Protein AF-A0A097AQQ9-F1 (afdb_monomer)

Solvent-accessible surface area (backbone atoms only — not comparable to full-atom values): 3383 Å² total; per-residue (Å²): 133,82,79,52,67,67,58,54,52,50,54,51,53,54,50,50,54,52,50,57,48,36,70,71,69,38,89,49,71,65,52,34,54,51,44,54,52,54,51,53,53,51,50,54,51,50,53,52,49,58,53,51,53,58,65,76,76,106

Secondary structure (DSSP, 8-state):
-PPPHHHHHHHHHHHHHHHHHHHHH-SSHHHHHHHHHHHHHHHHHHHHHHHHHHHH--

Structure (mmCIF, N/CA/C/O backbone):
data_AF-A0A097AQQ9-F1
#
_entry.id   AF-A0A097AQQ9-F1
#
loop_
_atom_site.group_PDB
_atom_site.id
_atom_site.type_symbol
_atom_site.label_atom_id
_atom_site.label_alt_id
_atom_site.label_comp_id
_atom_site.label_asym_id
_atom_site.label_entity_id
_atom_site.label_seq_id
_atom_site.pdbx_PDB_ins_code
_atom_site.Cartn_x
_atom_site.Cartn_y
_atom_site.Cartn_z
_atom_site.occupancy
_atom_site.B_iso_or_equiv
_atom_site.auth_seq_id
_atom_site.auth_comp_id
_atom_site.auth_asym_id
_atom_site.auth_atom_id
_atom_site.pdbx_PDB_model_num
ATOM 1 N N . MET A 1 1 ? 19.606 4.086 -16.494 1.00 45.84 1 MET A N 1
ATOM 2 C CA . MET A 1 1 ? 18.682 2.982 -16.811 1.00 45.84 1 MET A CA 1
ATOM 3 C C . MET A 1 1 ? 17.246 3.496 -16.732 1.00 45.84 1 MET A C 1
ATOM 5 O O . MET A 1 1 ? 16.855 3.967 -15.670 1.00 45.84 1 MET A O 1
ATOM 9 N N . LEU A 1 2 ? 16.497 3.474 -17.840 1.00 59.44 2 LEU A N 1
ATOM 10 C CA . LEU A 1 2 ? 15.090 3.896 -17.867 1.00 59.44 2 LEU A CA 1
ATOM 11 C C . LEU A 1 2 ? 14.211 2.806 -17.239 1.00 59.44 2 LEU A C 1
ATOM 13 O O . LEU A 1 2 ? 14.258 1.657 -17.669 1.00 59.44 2 LEU A O 1
ATOM 17 N N . LEU A 1 3 ? 13.393 3.162 -16.248 1.00 65.88 3 LEU A N 1
ATOM 18 C CA . LEU A 1 3 ? 12.229 2.344 -15.912 1.00 65.88 3 LEU A CA 1
ATOM 19 C C . LEU A 1 3 ? 11.286 2.349 -17.126 1.00 65.88 3 LEU A C 1
ATOM 21 O O . LEU A 1 3 ? 10.817 3.411 -17.528 1.00 65.88 3 LEU A O 1
ATO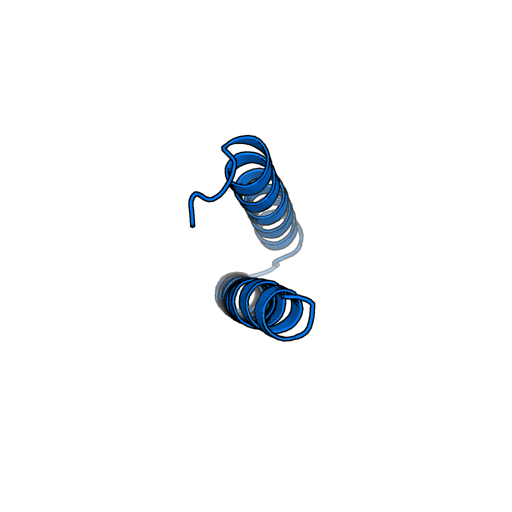M 25 N N . ASP A 1 4 ? 11.024 1.177 -17.707 1.00 83.00 4 ASP A N 1
ATOM 26 C CA . ASP A 1 4 ? 9.986 1.006 -18.733 1.00 83.00 4 ASP A CA 1
ATOM 27 C C . ASP A 1 4 ? 8.642 1.484 -18.157 1.00 83.00 4 ASP A C 1
ATOM 29 O O . ASP A 1 4 ? 8.288 1.146 -17.022 1.00 83.00 4 ASP A O 1
ATOM 33 N N . ILE A 1 5 ? 7.891 2.264 -18.934 1.00 87.31 5 ILE A N 1
ATOM 34 C CA . ILE A 1 5 ? 6.582 2.798 -18.548 1.00 87.31 5 ILE A CA 1
ATOM 35 C C . ILE A 1 5 ? 5.632 1.704 -18.042 1.00 87.31 5 ILE A C 1
ATOM 37 O O . ILE A 1 5 ? 4.883 1.937 -17.098 1.00 87.31 5 ILE A O 1
ATOM 41 N N . ARG A 1 6 ? 5.726 0.479 -18.574 1.00 86.12 6 ARG A N 1
ATOM 42 C CA . ARG A 1 6 ? 4.951 -0.679 -18.102 1.00 86.12 6 ARG A CA 1
ATOM 43 C C . ARG A 1 6 ? 5.284 -1.055 -16.661 1.00 86.12 6 ARG A C 1
ATOM 45 O O . ARG A 1 6 ? 4.381 -1.365 -15.889 1.00 86.12 6 ARG A O 1
ATOM 52 N N . HIS A 1 7 ? 6.559 -0.987 -16.275 1.00 81.69 7 HIS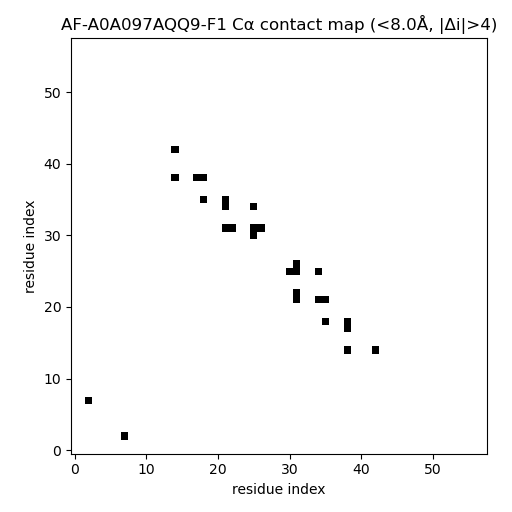 A N 1
ATOM 53 C CA . HIS A 1 7 ? 6.973 -1.228 -14.893 1.00 81.69 7 HIS A CA 1
ATOM 54 C C . HIS A 1 7 ? 6.466 -0.124 -13.963 1.00 81.69 7 HIS A C 1
ATOM 56 O O . HIS A 1 7 ? 5.986 -0.426 -12.873 1.00 81.69 7 HIS A O 1
ATOM 62 N N . ILE A 1 8 ? 6.521 1.139 -14.397 1.00 84.69 8 ILE A N 1
ATOM 63 C CA . ILE A 1 8 ? 5.997 2.274 -13.620 1.00 84.69 8 ILE A CA 1
ATOM 64 C C . ILE A 1 8 ? 4.490 2.107 -13.396 1.00 84.69 8 ILE A C 1
ATOM 66 O O . ILE A 1 8 ? 4.027 2.154 -12.257 1.00 84.69 8 ILE A O 1
ATOM 70 N N . VAL A 1 9 ? 3.738 1.836 -14.465 1.00 89.12 9 VAL A N 1
ATOM 71 C CA . VAL A 1 9 ? 2.289 1.599 -14.407 1.00 89.12 9 VAL A CA 1
ATOM 72 C C . VAL A 1 9 ? 1.965 0.406 -13.505 1.00 89.12 9 VAL A C 1
ATOM 74 O O . VAL A 1 9 ? 1.077 0.507 -12.663 1.00 89.12 9 VAL A O 1
ATOM 77 N N . GLY A 1 10 ? 2.716 -0.695 -13.603 1.00 88.38 10 GLY A N 1
ATOM 78 C CA . GLY A 1 10 ? 2.532 -1.861 -12.737 1.00 88.38 10 GLY A CA 1
ATOM 79 C C . GLY A 1 10 ? 2.719 -1.543 -11.250 1.00 88.38 10 GLY A C 1
ATOM 80 O O . GLY A 1 10 ? 1.899 -1.945 -10.426 1.00 88.38 10 GLY A O 1
ATOM 81 N N . ILE A 1 11 ? 3.755 -0.775 -10.898 1.00 85.62 11 ILE A N 1
ATOM 82 C CA . ILE A 1 11 ? 4.005 -0.352 -9.511 1.00 85.62 11 ILE A CA 1
ATOM 83 C C . ILE A 1 11 ? 2.858 0.525 -8.992 1.00 85.62 11 ILE A C 1
ATOM 85 O O . ILE A 1 11 ? 2.386 0.304 -7.877 1.00 85.62 11 ILE A O 1
ATOM 89 N N . ILE A 1 12 ? 2.384 1.481 -9.799 1.00 88.88 12 ILE A N 1
ATOM 90 C CA . ILE A 1 12 ? 1.269 2.367 -9.433 1.00 88.88 12 ILE A CA 1
ATOM 91 C C . ILE A 1 12 ? -0.009 1.557 -9.194 1.00 88.88 12 ILE A C 1
ATOM 93 O O . ILE A 1 12 ? -0.663 1.740 -8.170 1.00 88.88 12 ILE A O 1
ATOM 97 N N . LEU A 1 13 ? -0.348 0.631 -10.095 1.00 91.94 13 LEU A N 1
ATOM 98 C CA . LEU A 1 13 ? -1.555 -0.192 -9.971 1.00 91.94 13 LEU A CA 1
ATOM 99 C C . LEU A 1 13 ? -1.543 -1.037 -8.694 1.00 91.94 13 LEU A C 1
ATOM 101 O O . LEU A 1 13 ? -2.529 -1.059 -7.958 1.00 91.94 13 LEU A O 1
ATOM 105 N N . LEU A 1 14 ? -0.416 -1.686 -8.393 1.00 89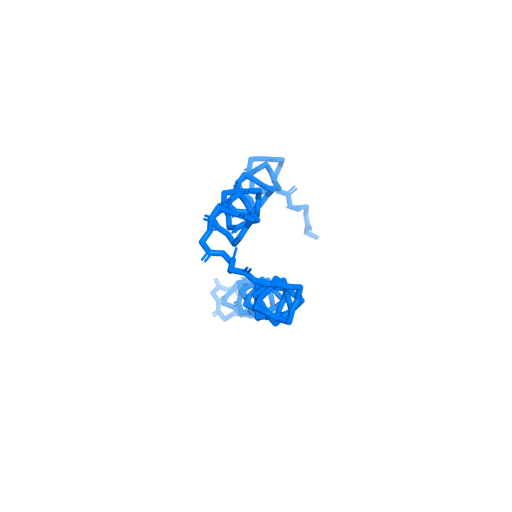.38 14 LEU A N 1
ATOM 106 C CA . LEU A 1 14 ? -0.276 -2.479 -7.173 1.00 89.38 14 LEU A CA 1
ATOM 107 C C . LEU A 1 14 ? -0.354 -1.596 -5.913 1.00 89.38 14 LEU A C 1
ATOM 109 O O . LEU A 1 14 ? -0.892 -2.020 -4.885 1.00 89.38 14 LEU A O 1
ATOM 113 N N . PHE A 1 15 ? 0.178 -0.370 -5.967 1.00 89.06 15 PHE A N 1
ATOM 114 C CA . PHE A 1 15 ? 0.104 0.576 -4.853 1.00 89.06 15 PHE A CA 1
ATOM 115 C C . PHE A 1 15 ? -1.342 1.010 -4.586 1.00 89.06 15 PHE A C 1
ATOM 117 O O . PHE A 1 15 ? -1.803 0.930 -3.448 1.00 89.06 15 PHE A O 1
ATOM 124 N N . VAL A 1 16 ? -2.081 1.377 -5.638 1.00 93.50 16 VAL A N 1
ATOM 125 C CA . VAL A 1 16 ? -3.501 1.754 -5.553 1.00 93.50 16 VAL A CA 1
ATOM 126 C C . VAL A 1 16 ? -4.343 0.604 -5.001 1.00 93.50 16 VAL A C 1
ATOM 128 O O . VAL A 1 16 ? -5.126 0.823 -4.084 1.00 93.50 16 VAL A O 1
ATOM 131 N N . GLN A 1 17 ? -4.136 -0.630 -5.471 1.00 94.31 17 GLN A N 1
ATOM 132 C CA . GLN A 1 17 ? -4.834 -1.804 -4.929 1.00 94.31 17 GLN A CA 1
ATOM 133 C C . GLN A 1 17 ? -4.584 -1.991 -3.426 1.00 94.31 17 GLN A C 1
ATOM 135 O O . GLN A 1 17 ? -5.511 -2.295 -2.673 1.00 94.31 17 GLN A O 1
ATOM 140 N N . GLY A 1 18 ? -3.342 -1.787 -2.979 1.00 93.81 18 GLY A N 1
ATOM 141 C CA . GLY A 1 18 ? -2.991 -1.834 -1.561 1.00 93.81 18 GLY A CA 1
ATOM 142 C C . GLY A 1 18 ? -3.706 -0.758 -0.745 1.00 93.81 18 GLY A C 1
ATOM 143 O O . GLY A 1 18 ? -4.280 -1.071 0.296 1.00 93.81 18 GLY A O 1
ATOM 144 N N . LEU A 1 19 ? -3.731 0.482 -1.241 1.00 95.25 19 LEU A N 1
ATOM 145 C CA . LEU A 1 19 ? -4.448 1.587 -0.602 1.00 95.25 19 LEU A CA 1
ATOM 146 C C . LEU A 1 19 ? -5.953 1.319 -0.506 1.00 95.25 19 LEU A C 1
ATOM 148 O O . LEU A 1 19 ? -6.525 1.472 0.570 1.00 95.25 19 LEU A O 1
ATOM 152 N N . THR A 1 20 ? -6.591 0.873 -1.593 1.00 96.69 20 THR A N 1
ATOM 153 C CA . THR A 1 20 ? -8.025 0.546 -1.600 1.00 96.69 20 THR A CA 1
ATOM 154 C C . THR A 1 20 ? -8.362 -0.517 -0.561 1.00 96.69 20 THR A C 1
ATOM 156 O O . THR A 1 20 ? -9.379 -0.409 0.121 1.00 96.69 20 THR A O 1
ATOM 159 N N . ARG A 1 21 ? -7.503 -1.530 -0.407 1.00 96.38 21 ARG A N 1
ATOM 160 C CA . ARG A 1 21 ? -7.689 -2.569 0.607 1.00 96.38 21 ARG A CA 1
ATOM 161 C C . ARG A 1 21 ? -7.618 -2.005 2.024 1.00 96.38 21 ARG A C 1
ATOM 163 O O . ARG A 1 21 ? -8.510 -2.295 2.811 1.00 96.38 21 ARG A O 1
ATOM 170 N N . ILE A 1 22 ? -6.603 -1.194 2.325 1.00 97.50 22 ILE A N 1
ATOM 171 C CA . ILE A 1 22 ? -6.438 -0.581 3.652 1.00 97.50 22 ILE A CA 1
ATOM 172 C C . ILE A 1 22 ? -7.663 0.274 3.979 1.00 97.50 22 ILE A C 1
ATOM 174 O O . ILE A 1 22 ? -8.293 0.055 5.002 1.00 97.50 22 ILE A O 1
ATOM 178 N N . ILE A 1 23 ? -8.079 1.159 3.068 1.00 96.12 23 ILE A N 1
ATOM 179 C CA . ILE A 1 23 ? -9.262 2.013 3.264 1.00 96.12 23 ILE A CA 1
ATOM 180 C C . ILE A 1 23 ? -10.523 1.182 3.551 1.00 96.12 23 ILE A C 1
ATOM 182 O O . ILE A 1 23 ? -11.366 1.603 4.337 1.00 96.12 23 ILE A O 1
ATOM 186 N N . ARG A 1 24 ? -10.669 0.010 2.919 1.00 96.69 24 ARG A N 1
ATOM 187 C CA . ARG A 1 24 ? -11.844 -0.855 3.096 1.00 96.69 24 ARG A CA 1
ATOM 188 C C . ARG A 1 24 ? -11.815 -1.679 4.385 1.00 96.69 24 ARG A C 1
ATOM 190 O O . ARG A 1 24 ? -12.875 -2.021 4.896 1.00 96.69 24 ARG A O 1
ATOM 197 N N . GLU A 1 25 ? -10.632 -2.083 4.840 1.00 95.81 25 GLU A N 1
ATOM 198 C CA . GLU A 1 25 ? -10.458 -3.010 5.969 1.00 95.81 25 GLU A CA 1
ATOM 199 C C . GLU A 1 25 ? -10.194 -2.292 7.300 1.00 95.81 25 GLU A C 1
ATOM 201 O O . GLU A 1 25 ? -10.483 -2.866 8.350 1.00 95.81 25 GLU A O 1
ATOM 206 N N . SER A 1 26 ? -9.681 -1.058 7.269 1.00 97.38 26 SER A N 1
ATOM 207 C CA . SER A 1 26 ? -9.408 -0.261 8.466 1.00 97.38 26 SER A CA 1
ATOM 208 C C . SER A 1 26 ? -10.695 0.157 9.171 1.00 97.38 2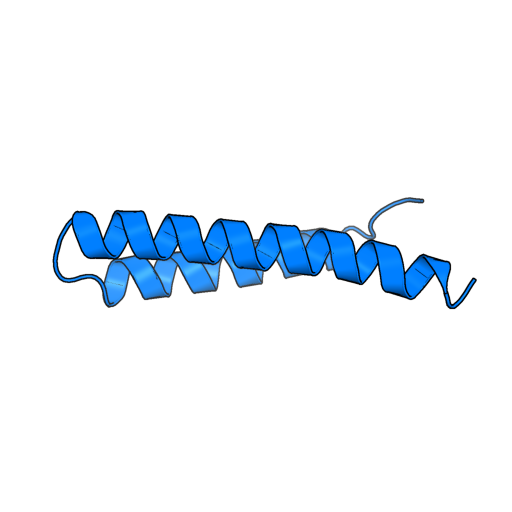6 SER A C 1
ATOM 210 O O . SER A 1 26 ? -11.595 0.743 8.568 1.00 97.38 26 SER A O 1
ATOM 212 N N . LYS A 1 27 ? -10.766 -0.115 10.473 1.00 95.38 27 LYS A N 1
ATOM 213 C CA . LYS A 1 27 ? -11.922 0.214 11.324 1.00 95.38 27 LYS A CA 1
ATOM 214 C C . LYS A 1 27 ? -11.838 1.605 11.934 1.00 95.38 27 LYS A C 1
ATOM 216 O O . LYS A 1 27 ? -12.859 2.180 12.304 1.00 95.38 27 LYS A O 1
ATOM 221 N N . ASP A 1 28 ? -10.626 2.129 12.044 1.00 96.44 28 ASP A N 1
ATOM 222 C CA . ASP A 1 28 ? -10.339 3.432 12.616 1.00 96.44 28 ASP A CA 1
ATOM 223 C C . ASP A 1 28 ? -9.135 4.092 11.928 1.00 96.44 28 ASP A C 1
ATOM 225 O O . ASP A 1 28 ? -8.473 3.526 11.050 1.00 96.44 28 ASP A O 1
ATOM 229 N N . PHE A 1 29 ? -8.871 5.336 12.327 1.00 94.75 29 PHE A N 1
ATOM 230 C CA . PHE A 1 29 ? -7.792 6.140 11.768 1.00 94.75 29 PHE A CA 1
ATOM 231 C C . PHE A 1 29 ? -6.399 5.576 12.089 1.00 94.75 29 PHE A C 1
ATOM 233 O O . PHE A 1 29 ? -5.480 5.731 11.286 1.00 94.75 29 PHE A O 1
ATOM 240 N N . TYR A 1 30 ? -6.239 4.885 13.220 1.00 96.56 30 TYR A N 1
ATOM 241 C CA . TYR A 1 30 ? -4.964 4.292 13.610 1.00 96.56 30 TYR A CA 1
ATOM 242 C C . TYR A 1 30 ? -4.605 3.104 12.706 1.00 96.56 30 TYR A C 1
ATOM 244 O O . TYR A 1 30 ? -3.482 3.019 12.204 1.00 96.56 30 TYR A O 1
ATOM 252 N N . GLU A 1 31 ? -5.560 2.210 12.436 1.00 97.19 31 GLU A N 1
ATOM 253 C CA . GLU A 1 31 ? -5.374 1.102 11.494 1.00 97.19 31 GLU A CA 1
ATOM 254 C C . GLU A 1 31 ? -5.089 1.605 10.072 1.00 97.19 31 GLU A C 1
ATOM 256 O O . GLU A 1 31 ? -4.256 1.026 9.368 1.00 97.19 31 GLU A O 1
ATOM 261 N N . LEU A 1 32 ? -5.740 2.699 9.661 1.00 96.75 32 LEU A N 1
ATOM 262 C CA . LEU A 1 32 ? -5.512 3.348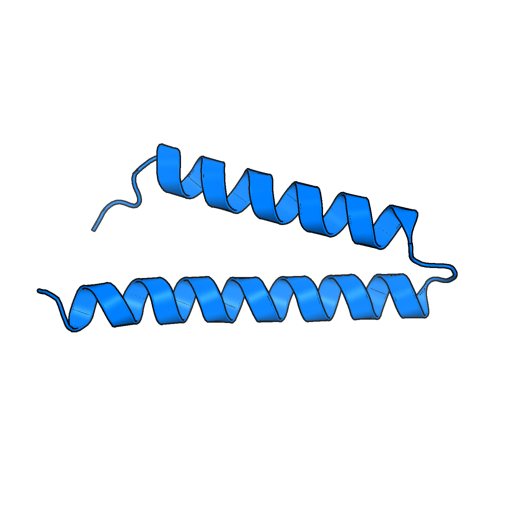 8.369 1.00 96.75 32 LEU A CA 1
ATOM 263 C C . LEU A 1 32 ? -4.081 3.891 8.258 1.00 96.75 32 LEU A C 1
ATOM 265 O O . LEU A 1 32 ? -3.367 3.574 7.303 1.00 96.75 32 LEU A O 1
ATOM 269 N N . GLU A 1 33 ? -3.641 4.678 9.243 1.00 96.62 33 GLU A N 1
ATOM 270 C CA . GLU A 1 33 ? -2.301 5.271 9.275 1.00 96.62 33 GLU A CA 1
ATOM 271 C C . GLU A 1 33 ? -1.215 4.189 9.285 1.00 96.62 33 GLU A C 1
ATOM 273 O O . GLU A 1 33 ? -0.273 4.222 8.482 1.00 96.62 33 GLU A O 1
ATOM 278 N N . ARG A 1 34 ? -1.384 3.171 10.137 1.00 96.81 34 ARG A N 1
ATOM 279 C CA . ARG A 1 34 ? -0.470 2.032 10.211 1.00 96.81 34 ARG A CA 1
ATOM 280 C C . ARG A 1 34 ? -0.415 1.267 8.889 1.00 96.81 34 ARG A C 1
ATOM 282 O O . ARG A 1 34 ? 0.680 0.965 8.410 1.00 96.81 34 ARG A O 1
ATOM 289 N N . GLY A 1 35 ? -1.567 0.977 8.284 1.00 96.62 35 GLY A N 1
ATOM 290 C CA . GLY A 1 35 ? -1.647 0.271 7.007 1.00 96.62 35 GLY A CA 1
ATOM 291 C C . GLY A 1 35 ? -0.924 1.020 5.886 1.00 96.62 35 GLY A C 1
ATOM 292 O O . GLY A 1 35 ? -0.143 0.423 5.142 1.00 96.62 35 GLY A O 1
ATOM 293 N N . ILE A 1 36 ? -1.114 2.341 5.796 1.00 94.75 36 ILE A N 1
ATOM 294 C CA . ILE A 1 36 ? -0.425 3.195 4.815 1.00 94.75 36 ILE A CA 1
ATOM 295 C C . ILE A 1 36 ? 1.091 3.189 5.056 1.00 94.75 36 ILE A C 1
ATOM 297 O O . ILE A 1 36 ? 1.873 3.063 4.106 1.00 94.75 36 ILE A O 1
ATOM 301 N N . HIS A 1 37 ? 1.527 3.285 6.315 1.00 95.12 37 HIS A N 1
ATOM 302 C CA . HIS A 1 37 ? 2.945 3.243 6.665 1.00 95.12 37 HIS A CA 1
ATOM 303 C C . HIS A 1 37 ? 3.601 1.910 6.265 1.00 95.12 37 HIS A C 1
ATOM 305 O O . HIS A 1 37 ? 4.671 1.891 5.643 1.00 95.12 37 HIS A O 1
ATOM 311 N N . GLU A 1 38 ? 2.949 0.784 6.565 1.00 94.38 38 GLU A N 1
ATOM 312 C CA . GLU A 1 38 ? 3.422 -0.553 6.193 1.00 94.38 38 GLU A CA 1
ATOM 313 C C . GLU A 1 38 ? 3.460 -0.746 4.667 1.00 94.38 38 GLU A C 1
ATOM 315 O O . GLU A 1 38 ? 4.441 -1.287 4.137 1.00 94.38 38 GLU A O 1
ATOM 320 N N . LEU A 1 39 ? 2.454 -0.239 3.943 1.00 92.69 39 LEU A N 1
ATOM 321 C CA . LEU A 1 39 ? 2.418 -0.260 2.481 1.00 92.69 39 LEU A CA 1
ATOM 322 C C . LEU A 1 39 ? 3.622 0.485 1.892 1.00 92.69 39 LEU A C 1
ATOM 324 O O . LEU A 1 39 ? 4.375 -0.084 1.099 1.00 92.69 39 LEU A O 1
ATOM 328 N N . ASN A 1 40 ? 3.868 1.718 2.339 1.00 89.88 40 ASN A N 1
ATOM 329 C CA . ASN A 1 40 ? 5.011 2.519 1.901 1.00 89.88 40 ASN A CA 1
ATOM 330 C C . ASN A 1 40 ? 6.349 1.815 2.162 1.00 89.88 40 ASN A C 1
ATOM 332 O O . ASN A 1 40 ? 7.212 1.756 1.280 1.00 89.88 40 ASN A O 1
ATOM 336 N N . LYS A 1 41 ? 6.517 1.212 3.345 1.00 89.19 41 LYS A N 1
ATOM 337 C CA . LYS A 1 41 ? 7.727 0.452 3.691 1.00 89.19 41 LYS A CA 1
ATOM 338 C C . LYS A 1 41 ? 7.937 -0.745 2.758 1.00 89.19 41 LYS A C 1
ATOM 340 O O . LYS A 1 41 ? 9.061 -0.981 2.305 1.00 89.19 41 LYS A O 1
ATOM 345 N N . LYS A 1 42 ? 6.871 -1.481 2.428 1.00 86.50 42 LYS A N 1
ATOM 346 C CA . LYS A 1 42 ? 6.919 -2.625 1.504 1.00 86.50 42 LYS A CA 1
ATOM 347 C C . LYS A 1 42 ? 7.357 -2.205 0.100 1.00 86.50 42 LYS A C 1
ATOM 349 O O . LYS A 1 42 ? 8.247 -2.839 -0.465 1.00 86.50 42 LYS A O 1
ATOM 354 N N . TYR A 1 43 ? 6.795 -1.126 -0.445 1.00 80.25 43 TYR A N 1
ATOM 355 C CA . TYR A 1 43 ? 7.172 -0.642 -1.779 1.00 80.25 43 TYR A CA 1
ATOM 356 C C . TYR A 1 43 ? 8.582 -0.070 -1.826 1.00 80.25 43 TYR A C 1
ATOM 358 O O . TYR A 1 43 ? 9.309 -0.364 -2.772 1.00 80.25 43 TYR A O 1
ATOM 366 N N . ARG A 1 44 ? 9.018 0.650 -0.786 1.00 81.00 44 ARG A N 1
ATOM 367 C CA . ARG A 1 44 ? 10.413 1.095 -0.663 1.00 81.00 44 ARG A CA 1
ATOM 368 C C . ARG A 1 44 ? 11.377 -0.092 -0.723 1.00 81.00 44 ARG A C 1
ATOM 370 O O . ARG A 1 44 ? 12.336 -0.069 -1.488 1.00 81.00 44 ARG A O 1
ATOM 377 N N . ASN A 1 45 ? 11.094 -1.155 0.028 1.00 77.25 45 ASN A N 1
ATOM 378 C CA . ASN A 1 45 ? 11.929 -2.355 0.045 1.00 77.25 45 ASN A CA 1
ATOM 379 C C . ASN A 1 45 ? 11.906 -3.108 -1.288 1.00 77.25 45 ASN A C 1
ATOM 381 O O . ASN A 1 45 ? 12.950 -3.567 -1.741 1.00 77.25 45 ASN A O 1
ATOM 385 N N . ASN A 1 46 ? 10.745 -3.220 -1.934 1.00 71.06 46 ASN A N 1
ATOM 386 C CA . ASN A 1 46 ? 10.624 -3.874 -3.237 1.00 71.06 46 ASN A CA 1
ATOM 387 C C . ASN A 1 46 ? 11.317 -3.082 -4.346 1.00 71.06 46 ASN A C 1
ATOM 389 O O . ASN A 1 46 ? 11.963 -3.678 -5.202 1.00 71.06 46 ASN A O 1
ATOM 393 N N . PHE A 1 47 ? 11.239 -1.752 -4.306 1.00 71.12 47 PHE A N 1
ATOM 394 C CA . PHE A 1 47 ? 11.962 -0.893 -5.232 1.00 71.12 47 PHE A CA 1
ATOM 395 C C . PHE A 1 47 ? 13.475 -1.056 -5.052 1.00 71.12 47 PHE A C 1
ATOM 397 O O . PHE A 1 47 ? 14.176 -1.338 -6.018 1.00 71.12 47 PHE A O 1
ATOM 404 N N . LEU A 1 48 ? 13.979 -0.988 -3.815 1.00 63.25 48 LEU A N 1
ATOM 405 C CA . LEU A 1 48 ? 15.407 -1.159 -3.522 1.00 63.25 48 LEU A CA 1
ATOM 406 C C . LEU A 1 48 ? 15.921 -2.568 -3.865 1.00 63.25 48 LEU A C 1
ATOM 408 O O . LEU A 1 48 ? 16.968 -2.700 -4.494 1.00 63.25 48 LEU A O 1
ATOM 412 N N . ARG A 1 49 ? 15.172 -3.627 -3.527 1.00 61.41 49 ARG A N 1
ATOM 413 C CA . ARG A 1 49 ? 15.539 -5.016 -3.867 1.00 61.41 49 ARG A CA 1
ATOM 414 C C . ARG A 1 49 ? 15.439 -5.303 -5.362 1.00 61.41 49 ARG A C 1
ATOM 416 O O . ARG A 1 49 ? 16.271 -6.031 -5.892 1.00 61.41 49 ARG A O 1
ATOM 423 N N . GLY A 1 50 ? 14.448 -4.734 -6.044 1.00 62.09 50 GLY A N 1
ATOM 424 C CA . GLY A 1 50 ? 14.305 -4.834 -7.496 1.00 62.09 50 GLY A CA 1
ATOM 425 C C . GLY A 1 50 ? 15.444 -4.137 -8.240 1.00 62.09 50 GLY A C 1
ATOM 426 O O . GLY A 1 50 ? 15.897 -4.634 -9.265 1.00 62.09 50 GLY A O 1
ATOM 427 N N . GLN A 1 51 ? 15.968 -3.032 -7.697 1.00 55.59 51 GLN A N 1
ATOM 428 C CA . GLN A 1 51 ? 17.220 -2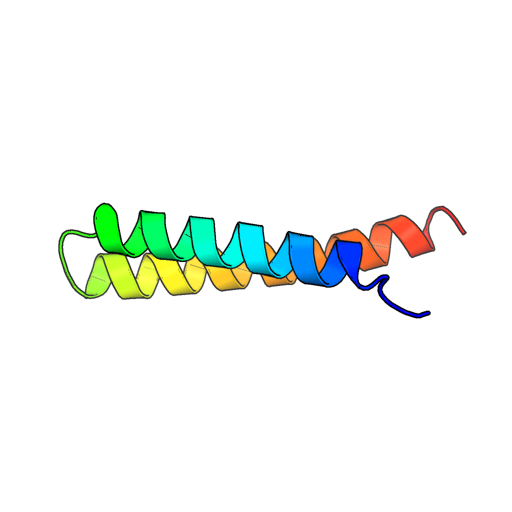.445 -8.178 1.00 55.59 51 GLN A CA 1
ATOM 429 C C . GLN A 1 51 ? 18.394 -3.395 -7.900 1.00 55.59 51 GLN A C 1
ATOM 431 O O . GLN A 1 51 ? 19.118 -3.715 -8.833 1.00 55.59 51 GLN A O 1
ATOM 436 N N . GLN A 1 52 ? 18.546 -3.902 -6.668 1.00 52.50 52 GLN A N 1
ATOM 437 C CA . GLN A 1 52 ? 19.664 -4.763 -6.251 1.00 52.50 52 GLN A CA 1
ATOM 438 C C . GLN A 1 52 ? 19.769 -6.082 -7.036 1.00 52.50 52 GLN A C 1
ATOM 440 O O . GLN A 1 52 ? 20.872 -6.470 -7.401 1.00 52.50 52 GLN A O 1
ATOM 445 N N . LYS A 1 53 ? 18.651 -6.751 -7.355 1.00 52.31 53 LYS A N 1
ATOM 446 C CA . LYS A 1 53 ? 18.666 -7.968 -8.191 1.00 52.31 53 LYS A CA 1
ATOM 447 C C . LYS A 1 53 ? 19.241 -7.716 -9.586 1.00 52.31 53 LYS A C 1
ATOM 449 O O . LYS A 1 53 ? 20.058 -8.499 -10.049 1.00 52.31 53 LYS A O 1
ATOM 454 N N . ARG A 1 54 ? 18.897 -6.587 -10.212 1.00 50.12 54 ARG A N 1
ATOM 455 C CA . ARG A 1 54 ? 19.458 -6.229 -11.524 1.00 50.12 54 ARG A CA 1
ATOM 456 C C . ARG A 1 54 ? 20.949 -5.883 -11.495 1.00 50.12 54 ARG A C 1
ATOM 458 O O . ARG A 1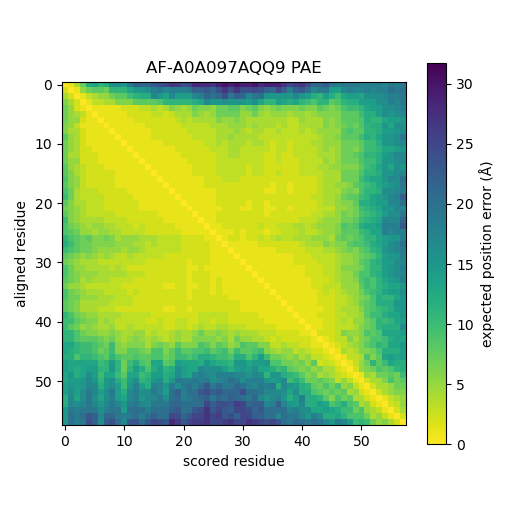 54 ? 21.559 -5.889 -12.550 1.00 50.12 54 ARG A O 1
ATOM 465 N N . TRP A 1 55 ? 21.518 -5.547 -10.333 1.00 42.72 55 TRP A N 1
ATOM 466 C CA . TRP A 1 55 ? 22.967 -5.338 -10.181 1.00 42.72 55 TRP A CA 1
ATOM 467 C C . TRP A 1 55 ? 23.749 -6.651 -10.088 1.00 42.72 55 TRP A C 1
ATOM 469 O O . TRP A 1 55 ? 24.936 -6.656 -10.368 1.00 42.72 55 TRP A O 1
ATOM 479 N N . ILE A 1 56 ? 23.108 -7.741 -9.656 1.00 52.19 56 ILE A N 1
ATOM 480 C CA . ILE A 1 56 ? 23.748 -9.061 -9.520 1.00 52.19 56 ILE A CA 1
ATOM 481 C C . ILE A 1 56 ? 23.662 -9.847 -10.841 1.00 52.19 56 ILE A C 1
ATOM 483 O O . ILE A 1 56 ? 24.491 -10.709 -1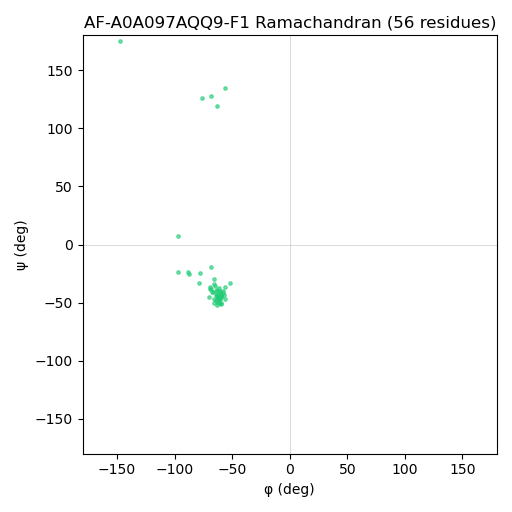1.102 1.00 52.19 56 ILE A O 1
ATOM 487 N N . GLU A 1 57 ? 22.663 -9.544 -11.673 1.00 50.81 57 GLU A N 1
ATOM 488 C CA . GLU A 1 57 ? 22.396 -10.206 -12.960 1.00 50.81 57 GLU A CA 1
ATOM 489 C C . GLU A 1 57 ? 22.977 -9.452 -14.183 1.00 50.81 57 GLU A C 1
ATOM 491 O O . GLU A 1 57 ? 22.687 -9.826 -15.318 1.00 50.81 57 GLU A O 1
ATOM 496 N N . SER A 1 58 ? 23.776 -8.398 -13.965 1.00 47.12 58 SER A N 1
ATOM 497 C CA . SER A 1 58 ? 24.449 -7.561 -14.979 1.00 47.12 58 SER A CA 1
ATOM 498 C C . SER A 1 58 ? 25.958 -7.678 -14.831 1.00 47.12 58 SER A C 1
ATOM 500 O O . SER A 1 58 ? 26.634 -7.883 -15.858 1.00 47.12 58 SER A O 1
#

Nearest PDB structures (foldseek):
  7uwa-assembly1_a  TM=7.900E-01  e=7.419E+00  Citrus x limon

Foldseek 3Di:
DDDDVVNVVVLVVVLVVQLVVQVVPDPDPVSNVVSNVVSVVVSVVCVVVVVVVVVVVD
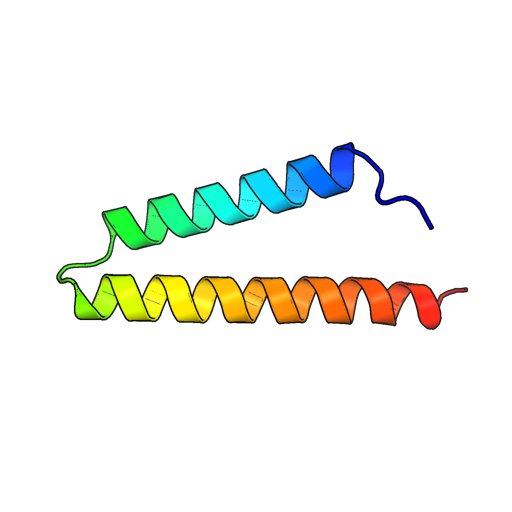
pLDDT: mean 81.9, std 16.97, range [42.72, 97.5]

Mean predicted aligned error: 7.15 Å

Sequence (58 aa):
MLLDIRHIVGIILLFVQGLTRIIRESKDFYELERGIHELNKKYRNNFLRGQQKRWIES

Radius of gyration: 14.1 Å; Cα contacts (8 Å, |Δi|>4): 14; chains: 1; bounding box: 36×16×32 Å

Organism: Thermoanaerobacter kivui (NCBI:txid2325)